Protein AF-J7LDN7-F1 (afdb_monomer)

Foldseek 3Di:
DEEDAAAFQWDQDPVRHIDGDVVRDPVRNVRVLVVVVVVVVVVAQEEYEYAPPDPPRPVVVVSQVVDPSYHYDYDHPVCVVVVCVVPPPDDPD

Organism: Nocardiopsis alba (strain ATCC BAA-2165 / BE74) (NCBI:txid1205910)

Sequence (93 aa):
MVITDGEPTAHLDEEDRPRFSWPPSPRTAEVTGAELDATLAEGAEVTFFLMADDERPRAFRRSLSERPGVRVVDTTSETLGPAVLGRYPRGSF

Radius of gyration: 14.19 Å; Cα contacts (8 Å, |Δi|>4): 109; chains: 1; bounding box: 30×30×40 Å

Structure (mmCIF, N/CA/C/O backbone):
data_AF-J7LDN7-F1
#
_entry.id   AF-J7LDN7-F1
#
loop_
_atom_site.group_PDB
_atom_site.id
_atom_site.type_symbol
_atom_site.label_atom_id
_atom_site.label_alt_id
_atom_site.label_comp_id
_atom_site.label_asym_id
_atom_site.label_entity_id
_atom_site.label_seq_id
_atom_site.pdbx_PDB_ins_code
_atom_site.Cartn_x
_atom_site.Cartn_y
_atom_site.Cartn_z
_atom_site.occupancy
_atom_site.B_iso_or_equiv
_atom_site.auth_seq_id
_atom_site.auth_comp_id
_atom_site.auth_asym_id
_atom_site.auth_atom_id
_atom_site.pdbx_PDB_model_num
ATOM 1 N N . MET A 1 1 ? -3.995 -1.998 8.167 1.00 83.62 1 MET A N 1
ATOM 2 C CA . MET A 1 1 ? -2.827 -1.106 8.363 1.00 83.62 1 MET A CA 1
ATOM 3 C C . MET A 1 1 ? -1.630 -1.751 7.695 1.00 83.62 1 MET A C 1
ATOM 5 O O . MET A 1 1 ? -1.446 -2.943 7.891 1.00 83.62 1 MET A O 1
ATOM 9 N N . VAL A 1 2 ? -0.860 -0.990 6.920 1.00 88.88 2 VAL A N 1
ATOM 10 C CA . VAL A 1 2 ? 0.314 -1.460 6.169 1.00 88.88 2 VAL A CA 1
ATOM 11 C C . VAL A 1 2 ? 1.516 -0.598 6.549 1.00 88.88 2 VAL A C 1
ATOM 13 O O . VAL A 1 2 ? 1.386 0.619 6.661 1.00 88.88 2 VAL A O 1
ATOM 16 N N . ILE A 1 3 ? 2.673 -1.219 6.760 1.00 85.19 3 ILE A N 1
ATOM 17 C CA . ILE A 1 3 ? 3.951 -0.541 7.011 1.00 85.19 3 ILE A CA 1
ATOM 18 C C . ILE A 1 3 ? 4.899 -1.001 5.907 1.00 85.19 3 ILE A C 1
ATOM 20 O O . ILE A 1 3 ? 5.052 -2.205 5.718 1.00 85.19 3 ILE A O 1
ATOM 24 N N . THR A 1 4 ? 5.487 -0.068 5.164 1.00 82.00 4 THR A N 1
ATOM 25 C CA . THR A 1 4 ? 6.399 -0.390 4.059 1.00 82.00 4 THR A CA 1
ATOM 26 C C . THR A 1 4 ? 7.512 0.645 3.942 1.00 82.00 4 THR A C 1
ATOM 28 O O . THR A 1 4 ? 7.327 1.829 4.232 1.00 82.00 4 THR A O 1
ATOM 31 N N . ASP A 1 5 ? 8.686 0.172 3.546 1.00 76.31 5 ASP A N 1
ATOM 32 C CA . ASP A 1 5 ? 9.888 0.964 3.308 1.00 76.31 5 ASP A CA 1
ATOM 33 C C . ASP A 1 5 ? 9.971 1.512 1.874 1.00 76.31 5 ASP A C 1
ATOM 35 O O . ASP A 1 5 ? 10.828 2.341 1.585 1.00 76.31 5 ASP A O 1
ATOM 39 N N . GLY A 1 6 ? 9.058 1.113 0.981 1.00 80.88 6 GLY A N 1
ATOM 40 C CA . GLY A 1 6 ? 9.051 1.596 -0.397 1.00 80.88 6 GLY A CA 1
ATOM 41 C C . GLY A 1 6 ? 7.958 1.005 -1.288 1.00 80.88 6 GLY A C 1
ATOM 42 O O . GLY A 1 6 ? 6.858 0.670 -0.838 1.00 80.88 6 GLY A O 1
ATOM 43 N N . GLU A 1 7 ? 8.269 0.943 -2.584 1.00 87.44 7 GLU A N 1
ATOM 44 C CA . GLU A 1 7 ? 7.426 0.357 -3.633 1.00 87.44 7 GLU A CA 1
ATOM 45 C C . GLU A 1 7 ? 7.285 -1.167 -3.464 1.00 87.44 7 GLU A C 1
ATOM 47 O O . GLU A 1 7 ? 8.213 -1.824 -2.985 1.00 87.44 7 GLU A O 1
ATOM 52 N N . PRO A 1 8 ? 6.156 -1.768 -3.885 1.00 89.69 8 PRO A N 1
ATOM 53 C CA . PRO A 1 8 ? 5.950 -3.201 -3.741 1.00 89.69 8 PRO A CA 1
ATOM 54 C C . PRO A 1 8 ? 6.925 -3.985 -4.623 1.00 89.69 8 PRO A C 1
ATOM 56 O O . PRO A 1 8 ? 7.040 -3.748 -5.823 1.00 89.69 8 PRO A O 1
ATOM 59 N N . THR A 1 9 ? 7.613 -4.960 -4.033 1.00 91.31 9 THR A N 1
ATOM 60 C CA . THR A 1 9 ? 8.613 -5.803 -4.716 1.00 91.31 9 THR A CA 1
ATOM 61 C C . THR A 1 9 ? 8.112 -7.212 -5.011 1.00 91.31 9 THR A C 1
ATOM 63 O O . THR A 1 9 ? 8.752 -7.939 -5.774 1.00 91.31 9 THR A O 1
ATOM 66 N N . ALA A 1 10 ? 6.948 -7.582 -4.470 1.00 92.88 10 ALA A N 1
ATOM 67 C CA . ALA A 1 10 ? 6.328 -8.879 -4.676 1.00 92.88 10 ALA A CA 1
ATOM 68 C C . ALA A 1 10 ? 4.813 -8.801 -4.891 1.00 92.88 10 ALA A C 1
ATOM 70 O O . ALA A 1 10 ? 4.155 -7.885 -4.403 1.00 92.88 10 ALA A O 1
ATOM 71 N N . HIS A 1 11 ? 4.276 -9.792 -5.600 1.00 94.25 11 HIS A N 1
ATOM 72 C CA . HIS A 1 11 ? 2.841 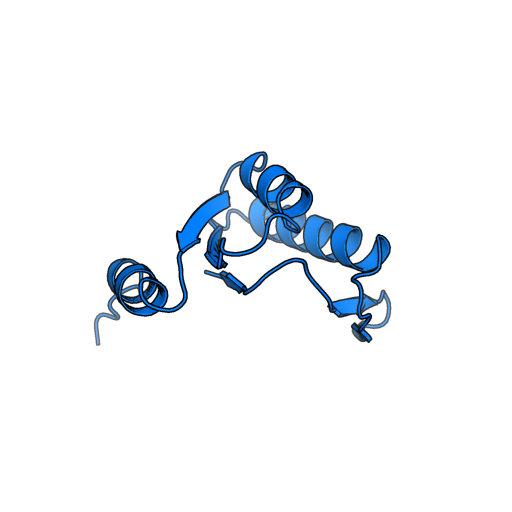-10.045 -5.751 1.00 94.25 11 HIS A CA 1
ATOM 73 C C . HIS A 1 11 ? 2.583 -11.552 -5.903 1.00 94.25 11 HIS A C 1
ATOM 75 O O . HIS A 1 11 ? 3.521 -12.321 -6.132 1.00 94.25 11 HIS A O 1
ATOM 81 N N . LEU A 1 12 ? 1.324 -11.971 -5.778 1.00 94.88 12 LEU A N 1
ATOM 82 C CA . 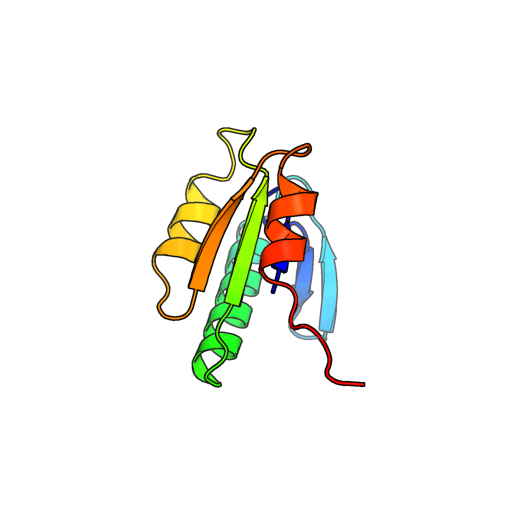LEU A 1 12 ? 0.878 -13.303 -6.188 1.00 94.88 12 LEU A CA 1
ATOM 83 C C . LEU A 1 12 ? 0.434 -13.243 -7.654 1.00 94.88 12 LEU A C 1
ATOM 85 O O . LEU A 1 12 ? -0.251 -12.296 -8.041 1.00 94.88 12 LEU A O 1
ATOM 89 N N . ASP A 1 13 ? 0.872 -14.200 -8.474 1.00 92.69 13 ASP A N 1
ATOM 90 C CA . ASP A 1 13 ? 0.341 -14.356 -9.832 1.00 92.69 13 ASP A CA 1
ATOM 91 C C . ASP A 1 13 ? -1.055 -15.000 -9.822 1.00 92.69 13 ASP A C 1
ATOM 93 O O . ASP A 1 13 ? -1.603 -15.320 -8.770 1.00 92.69 13 ASP A O 1
ATOM 97 N N . GLU A 1 14 ? -1.645 -15.171 -11.003 1.00 90.81 14 GLU A N 1
ATOM 98 C CA . GLU A 1 14 ? -3.006 -15.702 -11.168 1.00 90.81 14 GLU A CA 1
ATOM 99 C C . GLU A 1 14 ? -3.155 -17.154 -10.675 1.00 90.81 14 GLU A C 1
ATOM 101 O O . GLU A 1 14 ? -4.273 -17.630 -10.498 1.00 90.81 14 GLU A O 1
ATOM 106 N N . GLU A 1 15 ? -2.044 -17.857 -10.429 1.00 95.44 15 GLU A N 1
ATOM 107 C CA . GLU A 1 15 ? -2.021 -19.194 -9.832 1.00 95.44 15 GLU A CA 1
ATOM 108 C C . GLU A 1 15 ? -1.589 -19.184 -8.355 1.00 95.44 15 GLU A C 1
ATOM 110 O O . GLU A 1 15 ? -1.088 -20.194 -7.851 1.00 95.44 15 GLU A O 1
ATOM 115 N N . ASP A 1 16 ? -1.738 -18.046 -7.670 1.00 93.31 16 ASP A N 1
ATOM 116 C CA . ASP A 1 16 ? -1.358 -17.827 -6.269 1.00 93.31 16 ASP A CA 1
ATOM 117 C C . ASP A 1 16 ? 0.136 -18.068 -5.986 1.00 93.31 16 ASP A C 1
ATOM 119 O O . ASP A 1 16 ? 0.545 -18.363 -4.856 1.00 93.31 16 ASP A O 1
ATOM 123 N N . ARG A 1 17 ? 1.003 -17.947 -7.003 1.00 95.81 17 ARG A N 1
ATOM 124 C CA . ARG A 1 17 ? 2.445 -18.151 -6.821 1.00 95.81 17 ARG A CA 1
ATOM 125 C C . ARG A 1 17 ? 3.146 -16.827 -6.544 1.00 95.81 17 ARG A C 1
ATOM 127 O O . ARG A 1 17 ? 2.943 -15.855 -7.274 1.00 95.81 17 ARG A O 1
ATOM 134 N N . PRO A 1 18 ? 4.050 -16.777 -5.550 1.00 94.50 18 PRO A N 1
ATOM 135 C CA . PRO A 1 18 ? 4.786 -15.562 -5.248 1.00 94.50 18 PRO A CA 1
ATOM 136 C C . PRO A 1 18 ? 5.764 -15.219 -6.374 1.00 94.50 18 PRO A C 1
ATOM 138 O O . PRO A 1 18 ? 6.590 -16.035 -6.796 1.00 94.50 18 PRO A O 1
ATOM 141 N N . ARG A 1 19 ? 5.708 -13.969 -6.822 1.00 95.12 19 ARG A N 1
ATOM 142 C CA . ARG A 1 19 ? 6.657 -13.348 -7.745 1.00 95.12 19 ARG A CA 1
ATOM 143 C C . ARG A 1 19 ? 7.366 -12.218 -7.029 1.00 95.12 19 ARG A C 1
ATOM 145 O O . ARG A 1 19 ? 6.715 -11.400 -6.395 1.00 95.12 19 ARG A O 1
ATOM 152 N N . PHE A 1 20 ? 8.689 -12.166 -7.151 1.00 94.50 20 PHE A N 1
ATOM 153 C CA . PHE A 1 20 ? 9.529 -11.131 -6.552 1.00 94.50 20 PHE A CA 1
ATOM 154 C C . PHE A 1 20 ? 10.473 -10.537 -7.599 1.00 94.50 20 PHE A C 1
ATOM 156 O O . PHE A 1 20 ? 11.017 -11.264 -8.433 1.00 94.50 20 PHE A O 1
ATOM 163 N N . SER A 1 21 ? 10.695 -9.226 -7.532 1.00 90.88 21 SER A N 1
ATOM 164 C CA . SER A 1 21 ? 11.619 -8.500 -8.407 1.00 90.88 21 SER A CA 1
ATOM 165 C C . SER A 1 21 ? 12.243 -7.303 -7.686 1.00 90.88 21 SER A C 1
ATOM 167 O O . SER A 1 21 ? 11.514 -6.489 -7.114 1.00 90.88 21 SER A O 1
ATOM 169 N N . TRP A 1 22 ? 13.569 -7.157 -7.789 1.00 85.44 22 TRP A N 1
ATOM 170 C CA . TRP A 1 22 ? 14.285 -5.925 -7.450 1.00 85.44 22 TRP A CA 1
ATOM 171 C C . TRP A 1 22 ? 15.169 -5.479 -8.629 1.00 85.44 22 TRP A C 1
ATOM 173 O O . TRP A 1 22 ? 16.054 -6.242 -9.026 1.00 85.44 22 TRP A O 1
ATOM 183 N N . PRO A 1 23 ? 14.986 -4.265 -9.178 1.00 86.94 23 PRO A N 1
ATOM 184 C CA . PRO A 1 23 ? 13.937 -3.290 -8.847 1.00 86.94 23 PRO A CA 1
ATOM 185 C C . PRO A 1 23 ? 12.505 -3.826 -9.070 1.00 86.94 23 PRO A C 1
ATOM 187 O O . PRO A 1 23 ? 12.343 -4.797 -9.817 1.00 86.94 23 PRO A O 1
ATOM 190 N N . PRO A 1 24 ? 11.477 -3.225 -8.436 1.00 86.25 24 PRO A N 1
ATOM 191 C CA . PRO A 1 24 ? 10.077 -3.556 -8.688 1.00 86.25 24 PRO A CA 1
ATOM 192 C C . PRO A 1 24 ? 9.744 -3.600 -10.179 1.00 86.25 24 PRO A C 1
ATOM 194 O O . PRO A 1 24 ? 10.058 -2.673 -10.928 1.00 86.25 24 PRO A O 1
ATOM 197 N N . SER A 1 25 ? 9.080 -4.667 -10.617 1.00 91.25 25 SER A N 1
ATOM 198 C CA . SER A 1 25 ? 8.512 -4.710 -11.960 1.00 91.25 25 SER A CA 1
ATOM 199 C C . SER A 1 25 ? 7.252 -3.833 -12.032 1.00 91.25 25 SER A C 1
ATOM 201 O O . SER A 1 25 ? 6.505 -3.775 -11.049 1.00 91.25 25 SER A O 1
ATOM 203 N N . PRO A 1 26 ? 6.941 -3.213 -13.187 1.00 90.38 26 PRO A N 1
ATOM 204 C CA . PRO A 1 26 ? 5.671 -2.507 -13.375 1.00 90.38 26 PRO A CA 1
ATOM 205 C C . PRO A 1 26 ? 4.456 -3.382 -13.038 1.00 90.38 26 PRO A C 1
ATOM 207 O O . PRO A 1 26 ? 3.534 -2.929 -12.365 1.00 90.38 26 PRO A O 1
ATOM 210 N N . ARG A 1 27 ? 4.514 -4.673 -13.39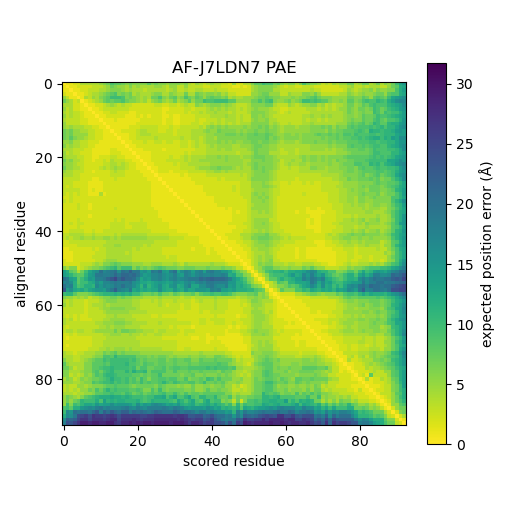9 1.00 93.00 27 ARG A N 1
ATOM 211 C CA . ARG A 1 27 ? 3.464 -5.651 -13.094 1.00 93.00 27 ARG A CA 1
ATOM 212 C C . ARG A 1 27 ? 3.225 -5.807 -11.593 1.00 93.00 27 ARG A C 1
ATOM 214 O O . ARG A 1 27 ? 2.082 -5.938 -11.174 1.00 93.00 27 ARG A O 1
ATOM 221 N N . THR A 1 28 ? 4.281 -5.774 -10.781 1.00 92.81 28 THR A N 1
ATOM 222 C CA . THR A 1 28 ? 4.146 -5.850 -9.323 1.00 92.81 28 THR A CA 1
ATOM 223 C C . THR A 1 28 ? 3.338 -4.671 -8.785 1.00 92.81 28 THR A C 1
ATOM 225 O O . THR A 1 28 ? 2.408 -4.880 -8.014 1.00 92.81 28 THR A O 1
ATOM 228 N N . ALA A 1 29 ? 3.637 -3.447 -9.229 1.00 89.56 29 ALA A N 1
ATOM 229 C CA . ALA A 1 29 ? 2.889 -2.264 -8.810 1.00 89.56 29 ALA A CA 1
ATOM 230 C C . ALA A 1 29 ? 1.420 -2.310 -9.266 1.00 89.56 29 ALA A C 1
ATOM 232 O O . ALA A 1 29 ? 0.530 -1.961 -8.491 1.00 89.56 29 ALA A O 1
ATOM 233 N N . GLU A 1 30 ? 1.164 -2.776 -10.492 1.00 92.12 30 GLU A N 1
ATOM 234 C CA . GLU A 1 30 ? -0.190 -2.953 -11.031 1.00 92.12 30 GLU A CA 1
ATOM 235 C C . GLU A 1 30 ? -1.018 -3.937 -10.200 1.00 92.12 30 GLU A C 1
ATOM 237 O O . GLU A 1 30 ? -2.120 -3.597 -9.774 1.00 92.12 30 GLU A O 1
ATOM 242 N N . VAL A 1 31 ? -0.484 -5.135 -9.937 1.00 94.62 31 VAL A N 1
ATOM 243 C CA . VAL A 1 31 ? -1.202 -6.175 -9.186 1.00 94.62 31 VAL A CA 1
ATOM 244 C C . VAL A 1 31 ? -1.434 -5.732 -7.744 1.00 94.62 31 VAL A C 1
ATOM 246 O O . VAL A 1 31 ? -2.560 -5.800 -7.266 1.00 94.62 31 VAL A O 1
ATOM 249 N N . THR A 1 32 ? -0.420 -5.189 -7.060 1.00 92.62 32 THR A N 1
ATOM 250 C CA . THR A 1 32 ? -0.606 -4.654 -5.700 1.00 92.62 32 THR A CA 1
ATOM 251 C C . THR A 1 32 ? -1.656 -3.539 -5.658 1.00 92.62 32 THR A C 1
ATOM 253 O O . THR A 1 32 ? -2.437 -3.468 -4.710 1.00 92.62 32 THR A O 1
ATOM 256 N N . GLY A 1 33 ? -1.690 -2.670 -6.672 1.00 93.12 33 GLY A N 1
ATOM 257 C CA . GLY A 1 33 ? -2.703 -1.623 -6.789 1.00 93.12 33 GLY A CA 1
ATOM 258 C C . GLY A 1 33 ? -4.115 -2.184 -6.964 1.00 93.12 33 GLY A C 1
ATOM 259 O O . GLY A 1 33 ? -5.024 -1.730 -6.276 1.00 93.12 33 GLY A O 1
ATOM 260 N N . ALA A 1 34 ? -4.285 -3.187 -7.828 1.00 94.75 34 ALA A N 1
ATOM 261 C CA . ALA A 1 34 ? -5.571 -3.842 -8.060 1.00 94.75 34 ALA A CA 1
ATOM 262 C C . ALA A 1 34 ? -6.102 -4.553 -6.802 1.00 94.75 34 ALA A C 1
ATOM 264 O O . ALA A 1 34 ? -7.275 -4.405 -6.467 1.00 94.75 34 ALA A O 1
ATOM 265 N N . GLU A 1 35 ? -5.236 -5.251 -6.064 1.00 94.31 35 GLU A N 1
ATOM 266 C CA . GLU A 1 35 ? -5.603 -5.895 -4.794 1.00 94.31 35 GLU A CA 1
ATOM 267 C C . GLU A 1 35 ? -6.006 -4.874 -3.722 1.00 94.31 35 GLU A C 1
ATOM 269 O O . GLU A 1 35 ? -6.962 -5.077 -2.968 1.00 94.31 35 GLU A O 1
ATOM 274 N N . LEU A 1 36 ? -5.311 -3.733 -3.670 1.00 95.44 36 LEU A N 1
ATOM 275 C CA . LEU A 1 36 ? -5.708 -2.632 -2.801 1.00 95.44 36 LEU A CA 1
ATOM 276 C C . LEU A 1 36 ? -7.084 -2.084 -3.200 1.00 95.44 36 LEU A C 1
ATOM 278 O O . LEU A 1 36 ? -7.920 -1.874 -2.327 1.00 95.44 36 LEU A O 1
ATOM 282 N N . ASP A 1 37 ? -7.335 -1.877 -4.493 1.00 96.12 37 ASP A N 1
ATOM 283 C CA . ASP A 1 37 ? -8.625 -1.387 -4.988 1.00 96.12 37 ASP A CA 1
ATOM 284 C C . ASP A 1 37 ? -9.772 -2.352 -4.651 1.00 96.12 37 ASP A C 1
ATOM 286 O O . ASP A 1 37 ? -10.821 -1.910 -4.176 1.00 96.12 37 ASP A O 1
ATOM 290 N N . ALA A 1 38 ? -9.558 -3.662 -4.805 1.00 96.00 38 ALA A N 1
ATOM 291 C CA . ALA A 1 38 ? -10.516 -4.687 -4.393 1.00 96.00 38 ALA A CA 1
ATOM 292 C C . ALA A 1 38 ? -10.780 -4.643 -2.878 1.00 96.00 38 ALA A C 1
ATOM 294 O O . ALA A 1 38 ? -11.931 -4.594 -2.448 1.00 96.00 38 ALA A O 1
ATOM 295 N N . THR A 1 39 ? -9.721 -4.548 -2.070 1.00 95.62 39 THR A N 1
ATOM 296 C CA . THR A 1 39 ? -9.821 -4.443 -0.605 1.00 95.62 39 THR A CA 1
ATOM 297 C C . THR A 1 39 ? -10.627 -3.211 -0.170 1.00 95.62 39 THR A C 1
ATOM 299 O O . THR A 1 39 ? -11.456 -3.283 0.737 1.00 95.62 39 THR A O 1
ATOM 302 N N . LEU A 1 40 ? -10.409 -2.062 -0.817 1.00 96.19 40 LEU A N 1
ATOM 303 C CA . LEU A 1 40 ? -11.150 -0.827 -0.537 1.00 96.19 40 LEU A CA 1
ATOM 304 C C . LEU A 1 40 ? -12.619 -0.931 -0.968 1.00 96.19 40 LEU A C 1
ATOM 306 O O . LEU A 1 40 ? -13.495 -0.405 -0.279 1.00 96.19 40 LEU A O 1
ATOM 310 N N . ALA A 1 41 ? -12.906 -1.623 -2.075 1.00 96.25 41 ALA A N 1
ATOM 311 C CA . ALA A 1 41 ? -14.271 -1.856 -2.548 1.00 96.25 41 ALA A CA 1
ATOM 312 C C . ALA A 1 41 ? -15.105 -2.693 -1.560 1.00 96.25 41 ALA A C 1
ATOM 314 O O . ALA A 1 41 ? -16.322 -2.522 -1.491 1.00 96.25 41 ALA A O 1
ATOM 315 N N . GLU A 1 42 ? -14.460 -3.526 -0.741 1.00 97.06 42 GLU A N 1
ATOM 316 C CA . GLU A 1 42 ? -15.092 -4.255 0.369 1.00 97.06 42 GLU A CA 1
ATOM 317 C C . GLU A 1 42 ? -15.355 -3.381 1.613 1.00 97.06 42 GLU A 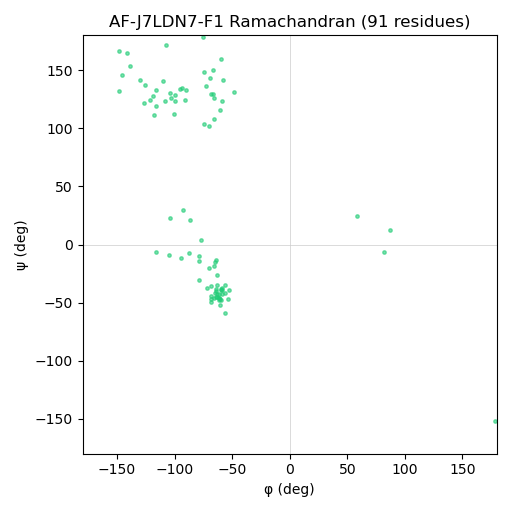C 1
ATOM 319 O O . GLU A 1 42 ? -15.847 -3.863 2.634 1.00 97.06 42 GLU A O 1
ATOM 324 N N . GLY A 1 43 ? -15.069 -2.076 1.541 1.00 95.75 43 GLY A N 1
ATOM 325 C CA . GLY A 1 43 ? -15.319 -1.112 2.614 1.00 95.75 43 GLY A CA 1
ATOM 326 C C . GLY A 1 43 ? -14.182 -0.999 3.629 1.00 95.75 43 GLY A C 1
ATOM 327 O O . GLY A 1 43 ? -14.370 -0.405 4.692 1.00 95.75 43 GLY A O 1
ATOM 328 N N . ALA A 1 44 ? -13.006 -1.555 3.330 1.00 95.25 44 ALA A N 1
ATOM 329 C CA . ALA A 1 44 ? -11.842 -1.402 4.188 1.00 95.25 44 ALA A CA 1
ATOM 330 C C . ALA A 1 44 ? -11.315 0.042 4.173 1.00 95.25 44 ALA A C 1
ATOM 332 O O . ALA A 1 44 ? -11.249 0.695 3.134 1.00 95.25 44 ALA A O 1
ATOM 333 N N . GLU A 1 45 ? -10.837 0.512 5.326 1.00 95.38 45 GLU A N 1
ATOM 334 C CA . GLU A 1 45 ? -9.983 1.697 5.410 1.00 95.38 45 GLU A CA 1
ATOM 335 C C . GLU A 1 45 ? -8.529 1.267 5.625 1.00 95.38 45 GLU A C 1
ATOM 337 O O . GLU A 1 45 ? -8.201 0.540 6.571 1.00 95.38 45 GLU A O 1
ATOM 342 N N . VAL A 1 46 ? -7.623 1.742 4.769 1.00 94.25 46 VAL A N 1
ATOM 343 C CA . VAL A 1 46 ? -6.218 1.326 4.790 1.00 94.25 46 VAL A CA 1
ATOM 344 C C . VAL A 1 46 ? -5.322 2.510 5.127 1.00 94.25 46 VAL A C 1
ATOM 346 O O . VAL A 1 46 ? -5.259 3.501 4.410 1.00 94.25 46 VAL A O 1
ATOM 349 N N . THR A 1 47 ? -4.583 2.406 6.232 1.00 93.44 47 THR A N 1
ATOM 350 C CA . THR A 1 47 ? -3.497 3.346 6.551 1.00 93.44 47 THR A CA 1
ATOM 351 C C . THR A 1 47 ? -2.149 2.733 6.179 1.00 93.44 47 THR A C 1
ATOM 353 O O . THR A 1 47 ? -1.828 1.658 6.690 1.00 93.44 47 THR A O 1
ATOM 356 N N . PHE A 1 48 ? -1.385 3.423 5.331 1.00 91.06 48 PHE A N 1
ATOM 357 C CA . PHE A 1 48 ? -0.002 3.121 4.963 1.00 91.06 48 PHE A CA 1
ATOM 358 C C . PHE A 1 48 ? 0.961 4.003 5.756 1.00 91.06 48 PHE A C 1
ATOM 360 O O . PHE A 1 48 ? 0.824 5.224 5.740 1.00 91.06 48 PHE A O 1
ATOM 367 N N . PHE A 1 49 ? 1.951 3.393 6.398 1.00 88.75 49 PHE A N 1
ATOM 368 C CA . PHE A 1 49 ? 3.118 4.077 6.947 1.00 88.75 49 PHE A CA 1
ATOM 369 C C . PHE A 1 49 ? 4.279 3.879 5.974 1.00 88.75 49 PHE A C 1
ATOM 371 O O . PHE A 1 49 ? 4.717 2.743 5.785 1.00 88.75 49 PHE A O 1
ATOM 378 N N . LEU A 1 50 ? 4.722 4.962 5.332 1.00 85.81 50 LEU A N 1
ATOM 379 C CA . LEU A 1 50 ? 5.788 4.954 4.328 1.00 85.81 50 LEU A CA 1
ATOM 380 C C . LEU A 1 50 ? 7.045 5.603 4.888 1.00 85.81 50 LEU A C 1
ATOM 382 O 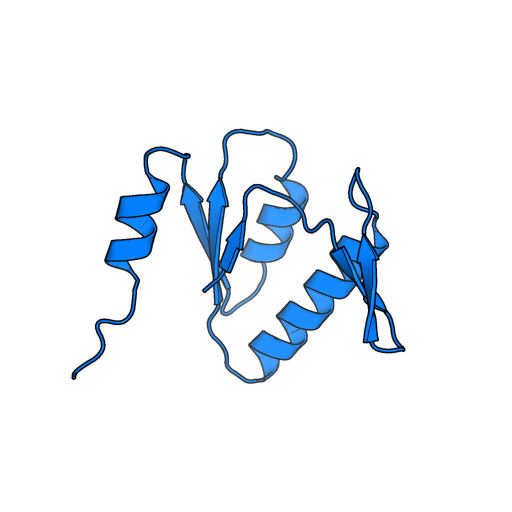O . LEU A 1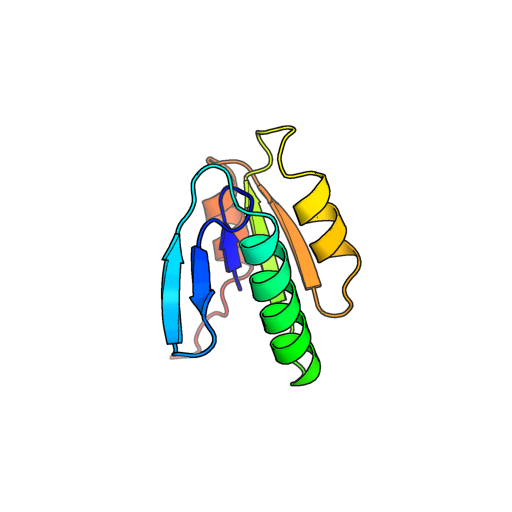 50 ? 6.996 6.767 5.292 1.00 85.81 50 LEU A O 1
ATOM 386 N N . MET A 1 51 ? 8.164 4.878 4.880 1.00 79.00 51 MET A N 1
ATOM 387 C CA . MET A 1 51 ? 9.456 5.464 5.239 1.00 79.00 51 MET A CA 1
ATOM 388 C C . MET A 1 51 ? 9.953 6.356 4.096 1.00 79.00 51 MET A C 1
ATOM 390 O O . MET A 1 51 ? 10.364 5.874 3.047 1.00 79.00 51 MET A O 1
ATOM 394 N N . ALA A 1 52 ? 9.830 7.672 4.268 1.00 62.16 52 ALA A N 1
ATOM 395 C CA . ALA A 1 52 ? 9.927 8.660 3.194 1.00 62.16 52 ALA A CA 1
ATOM 396 C C . ALA A 1 52 ? 11.343 9.242 2.998 1.00 62.16 52 ALA A C 1
ATOM 398 O O . ALA A 1 52 ? 11.467 10.393 2.580 1.00 62.16 52 ALA A O 1
ATOM 399 N N . ASP A 1 53 ? 12.400 8.478 3.296 1.00 60.03 53 ASP A N 1
ATOM 400 C CA . ASP A 1 53 ? 13.788 8.960 3.170 1.00 60.03 53 ASP A CA 1
ATOM 401 C C . ASP A 1 53 ? 14.316 8.959 1.720 1.00 60.03 53 ASP A C 1
ATOM 403 O O . ASP A 1 53 ? 15.304 9.630 1.429 1.00 60.03 53 ASP A O 1
ATOM 407 N N . ASP A 1 54 ? 13.635 8.292 0.779 1.00 56.88 54 ASP A N 1
ATOM 408 C CA . ASP A 1 54 ? 14.061 8.217 -0.623 1.00 56.88 54 ASP A CA 1
ATOM 409 C C . ASP A 1 54 ? 13.152 9.005 -1.583 1.00 56.88 54 ASP A C 1
ATOM 411 O O . ASP A 1 54 ? 11.924 8.949 -1.520 1.00 56.88 54 ASP A O 1
ATOM 415 N N . GLU A 1 55 ? 13.743 9.679 -2.580 1.00 56.16 55 GLU A N 1
ATOM 416 C CA . GLU A 1 55 ? 12.993 10.328 -3.673 1.00 56.16 55 GLU A CA 1
ATOM 417 C C . GLU A 1 55 ? 12.231 9.333 -4.570 1.00 56.16 55 GLU A C 1
ATOM 419 O O . GLU A 1 55 ? 11.362 9.737 -5.350 1.00 56.16 55 GLU A O 1
ATOM 424 N N . ARG A 1 56 ? 12.559 8.038 -4.484 1.00 59.44 56 ARG A N 1
ATOM 425 C CA . ARG A 1 56 ? 12.099 6.999 -5.413 1.00 59.44 56 ARG A CA 1
ATOM 426 C C . ARG A 1 56 ? 10.614 6.619 -5.290 1.00 59.44 56 ARG A C 1
ATOM 428 O O . ARG A 1 56 ? 10.000 6.488 -6.344 1.00 59.44 56 ARG A O 1
ATOM 435 N N . PRO A 1 57 ? 9.948 6.549 -4.119 1.00 64.38 57 PRO A N 1
ATOM 436 C CA . PRO A 1 57 ? 8.550 6.111 -4.083 1.00 64.38 57 PRO A CA 1
ATOM 437 C C . PRO A 1 57 ? 7.528 7.236 -4.305 1.00 64.38 57 PRO A C 1
ATOM 439 O O . PRO A 1 57 ? 6.370 7.090 -3.912 1.00 64.38 57 PRO A O 1
ATOM 442 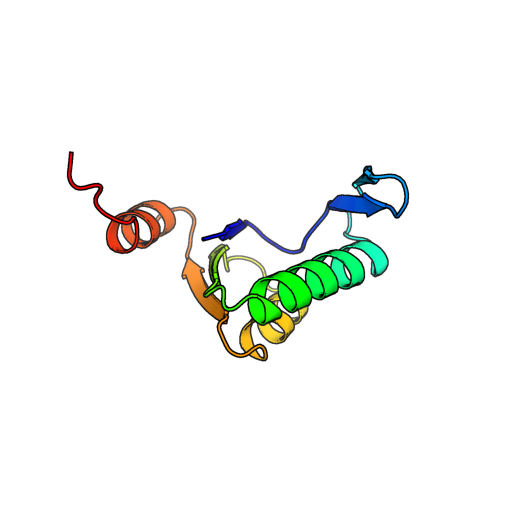N N . ARG A 1 58 ? 7.889 8.375 -4.920 1.00 73.19 58 ARG A N 1
ATOM 443 C CA . ARG A 1 58 ? 6.923 9.470 -5.162 1.00 73.19 58 ARG A CA 1
ATOM 444 C C . ARG A 1 58 ? 5.739 9.018 -6.023 1.00 73.19 58 ARG A C 1
ATOM 446 O O . ARG A 1 58 ? 4.610 9.419 -5.751 1.00 73.19 58 ARG A O 1
ATOM 453 N N . ALA A 1 59 ? 5.986 8.179 -7.032 1.00 79.12 59 ALA A N 1
ATOM 454 C CA . ALA A 1 59 ? 4.945 7.667 -7.923 1.00 79.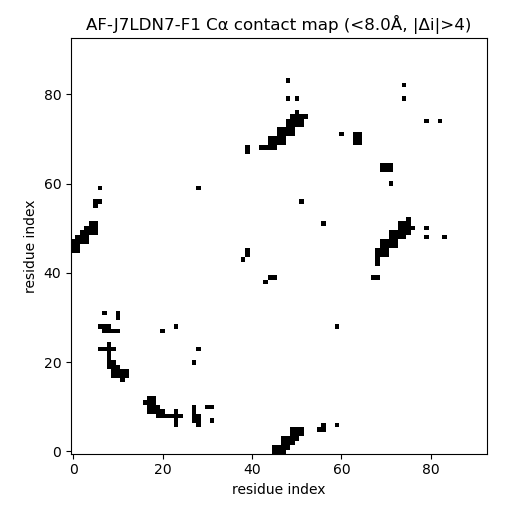12 59 ALA A CA 1
ATOM 455 C C . ALA A 1 59 ? 3.993 6.713 -7.189 1.00 79.12 59 ALA A C 1
ATOM 457 O O . ALA A 1 59 ? 2.779 6.918 -7.211 1.00 79.12 59 ALA A O 1
ATOM 458 N N . PHE A 1 60 ? 4.540 5.735 -6.464 1.00 82.12 60 PHE A N 1
ATOM 459 C CA . PHE A 1 60 ? 3.739 4.812 -5.666 1.00 82.12 60 PHE A CA 1
ATOM 460 C C . PHE A 1 60 ? 2.948 5.540 -4.573 1.00 82.12 60 PHE A C 1
ATOM 462 O O . PHE A 1 60 ? 1.729 5.389 -4.498 1.00 82.12 60 PHE A O 1
ATOM 469 N N . ARG A 1 61 ? 3.590 6.430 -3.804 1.00 86.00 61 ARG A N 1
ATOM 470 C CA . ARG A 1 61 ? 2.917 7.269 -2.800 1.00 86.00 61 ARG A CA 1
ATOM 471 C C . ARG A 1 61 ? 1.755 8.057 -3.396 1.00 86.00 61 ARG A C 1
ATOM 473 O O . ARG A 1 61 ? 0.678 8.110 -2.799 1.00 86.00 61 ARG A O 1
ATOM 480 N N . ARG A 1 62 ? 1.976 8.700 -4.545 1.00 87.25 62 ARG A N 1
ATOM 481 C CA . ARG A 1 62 ? 0.932 9.459 -5.236 1.00 87.25 62 ARG A CA 1
ATOM 482 C C . ARG A 1 62 ? -0.234 8.546 -5.600 1.00 87.25 62 ARG A C 1
ATOM 484 O O . ARG A 1 62 ? -1.365 8.878 -5.268 1.00 87.25 62 ARG A O 1
ATOM 491 N N . SER A 1 63 ? 0.055 7.381 -6.177 1.00 88.50 63 SER A N 1
ATOM 492 C CA . SER A 1 63 ? -0.976 6.408 -6.542 1.00 88.50 63 SER A CA 1
ATOM 493 C C . SER A 1 63 ? -1.809 5.955 -5.335 1.00 88.50 63 SER A C 1
ATOM 495 O O . SER A 1 63 ? -3.022 5.807 -5.448 1.00 88.50 63 SER A O 1
ATOM 497 N N . LEU A 1 64 ? -1.198 5.786 -4.158 1.00 91.25 64 LEU A N 1
ATOM 498 C CA . LEU A 1 64 ? -1.921 5.453 -2.928 1.00 91.25 64 LEU A CA 1
ATOM 499 C C . LEU A 1 64 ? -2.807 6.609 -2.459 1.00 91.25 64 LEU A C 1
ATOM 501 O O . LEU A 1 64 ? -3.954 6.403 -2.086 1.00 91.25 64 LEU A O 1
ATOM 505 N N . SER A 1 65 ? -2.272 7.829 -2.484 1.00 90.25 65 SER A N 1
ATOM 506 C CA . SER A 1 65 ? -2.940 9.014 -1.929 1.00 90.25 65 SER A CA 1
ATOM 507 C C . SER A 1 65 ? -4.157 9.462 -2.746 1.00 90.25 65 SER A C 1
ATOM 509 O O . SER A 1 65 ? -5.009 10.178 -2.227 1.00 90.25 65 SER A O 1
ATOM 511 N N . GLU A 1 66 ? -4.244 9.056 -4.014 1.00 92.69 66 GLU A N 1
ATOM 512 C CA . GLU A 1 66 ? -5.373 9.351 -4.904 1.00 92.69 66 GLU A CA 1
ATOM 513 C C . GLU A 1 66 ? -6.595 8.437 -4.652 1.00 92.69 66 GLU A C 1
ATOM 515 O O . GLU A 1 66 ? -7.677 8.711 -5.171 1.00 92.69 66 GLU A O 1
ATOM 520 N N . ARG A 1 67 ? -6.462 7.381 -3.832 1.00 94.62 67 ARG A N 1
ATOM 521 C CA . ARG A 1 67 ? -7.529 6.407 -3.553 1.00 94.62 67 ARG A CA 1
ATOM 522 C C . ARG A 1 67 ? -8.375 6.794 -2.329 1.00 94.62 67 ARG A C 1
ATOM 524 O O . ARG A 1 67 ? -7.832 6.938 -1.230 1.00 94.62 67 ARG A O 1
ATOM 531 N N . PRO A 1 68 ? -9.710 6.909 -2.459 1.00 94.38 68 PRO A N 1
ATOM 532 C CA . PRO A 1 68 ? -10.599 7.047 -1.307 1.00 94.38 68 PRO A CA 1
ATOM 533 C C . PRO A 1 68 ? -10.457 5.862 -0.339 1.00 94.38 68 PRO A C 1
ATOM 535 O O . PRO A 1 68 ? -10.288 4.727 -0.767 1.00 94.38 68 PRO A O 1
ATOM 538 N N . GLY A 1 69 ? -10.511 6.120 0.971 1.00 94.00 69 GLY A N 1
ATOM 539 C CA . GLY A 1 69 ? -10.312 5.085 2.001 1.00 94.00 69 GLY A CA 1
ATOM 540 C C . GLY A 1 69 ? -8.842 4.763 2.301 1.00 94.00 69 GLY A C 1
ATOM 541 O O . GLY A 1 69 ? -8.556 4.062 3.274 1.00 94.00 69 GLY A O 1
ATOM 542 N N . VAL A 1 70 ? -7.898 5.332 1.540 1.00 96.12 70 VAL A N 1
ATOM 543 C CA . VAL A 1 70 ? -6.464 5.250 1.828 1.00 96.12 70 VAL A CA 1
ATOM 544 C C . VAL A 1 70 ? -5.993 6.479 2.599 1.00 96.12 70 VAL A C 1
ATOM 546 O O . VAL A 1 70 ? -6.270 7.625 2.248 1.00 96.12 70 VAL A O 1
ATOM 549 N N . ARG A 1 71 ? -5.218 6.241 3.656 1.00 93.94 71 ARG A N 1
ATOM 550 C CA . ARG A 1 71 ? -4.460 7.266 4.374 1.00 93.94 71 ARG A CA 1
ATOM 551 C C . ARG A 1 71 ? -2.980 6.947 4.289 1.00 93.94 71 ARG A C 1
ATOM 553 O O . ARG A 1 71 ? -2.567 5.865 4.686 1.00 93.94 71 ARG A O 1
ATOM 560 N N . VAL A 1 72 ? -2.180 7.909 3.855 1.00 91.38 72 VAL A N 1
ATOM 561 C CA . VAL A 1 72 ? -0.722 7.790 3.856 1.00 91.38 72 VAL A CA 1
ATOM 562 C C . VAL A 1 72 ? -0.146 8.610 5.006 1.00 91.38 72 VAL A C 1
ATOM 564 O O . VAL A 1 72 ? -0.513 9.769 5.196 1.00 91.38 72 VAL A O 1
ATOM 567 N N . VAL A 1 73 ? 0.734 7.992 5.786 1.00 89.06 73 VAL A N 1
ATOM 568 C CA . VAL A 1 73 ? 1.508 8.609 6.861 1.00 89.06 73 VAL A CA 1
ATOM 569 C C . VAL A 1 73 ? 2.975 8.470 6.489 1.00 89.06 73 VAL A C 1
ATOM 571 O O . VAL A 1 73 ? 3.509 7.362 6.460 1.00 89.06 73 VAL A O 1
ATOM 574 N N . ASP A 1 74 ? 3.619 9.592 6.190 1.00 85.81 74 ASP A N 1
ATOM 575 C CA . ASP A 1 74 ? 5.065 9.612 6.003 1.00 85.81 74 ASP A CA 1
ATOM 576 C C . ASP A 1 74 ? 5.750 9.469 7.363 1.00 85.81 74 ASP A C 1
ATOM 578 O O . ASP A 1 74 ? 5.349 10.095 8.347 1.00 85.81 74 ASP A O 1
ATOM 582 N N . THR A 1 75 ? 6.784 8.644 7.413 1.00 82.00 75 THR A N 1
ATOM 583 C CA . THR A 1 75 ? 7.572 8.400 8.616 1.00 82.00 75 THR A CA 1
ATOM 584 C C . THR A 1 75 ? 9.050 8.279 8.267 1.00 82.00 75 THR A C 1
ATOM 586 O O . THR A 1 75 ? 9.423 8.105 7.112 1.00 82.00 75 THR A O 1
ATOM 589 N N . THR A 1 76 ? 9.895 8.369 9.279 1.00 81.50 76 THR A N 1
ATOM 590 C CA . THR A 1 76 ? 11.302 7.955 9.260 1.00 81.50 76 THR A CA 1
ATOM 591 C C . THR A 1 76 ? 11.448 6.681 10.087 1.00 81.50 76 THR A C 1
ATOM 593 O O . THR A 1 76 ? 10.517 6.294 10.806 1.00 81.50 76 THR A O 1
ATOM 596 N N . SER A 1 77 ? 12.627 6.058 10.047 1.00 78.94 77 SER A N 1
ATOM 597 C CA . SER A 1 77 ? 12.934 4.912 10.917 1.00 78.94 77 SER A CA 1
ATOM 598 C C . SER A 1 77 ? 12.749 5.236 12.411 1.00 78.94 77 SER A C 1
ATOM 600 O O . SER A 1 77 ? 12.276 4.394 13.171 1.00 78.94 77 SER A O 1
ATOM 602 N N . GLU A 1 78 ? 13.052 6.464 12.845 1.00 80.62 78 GLU A N 1
ATOM 603 C CA . GLU A 1 78 ? 12.944 6.872 14.257 1.00 80.62 78 GLU A CA 1
ATOM 604 C C . GLU A 1 78 ? 11.501 7.187 14.674 1.00 80.62 78 GLU A C 1
ATOM 606 O O . GLU A 1 78 ? 11.118 7.003 15.830 1.00 80.62 78 GLU A O 1
ATOM 611 N N . THR A 1 79 ? 10.686 7.671 13.734 1.00 83.50 79 THR A N 1
ATOM 612 C CA . THR A 1 79 ? 9.310 8.121 14.000 1.00 83.50 79 THR A CA 1
ATOM 613 C C . THR A 1 79 ? 8.259 7.037 13.758 1.00 83.50 79 THR A C 1
ATOM 615 O O . THR A 1 79 ? 7.125 7.173 14.228 1.00 83.50 79 THR A O 1
ATOM 618 N N . LEU A 1 80 ? 8.644 5.920 13.126 1.00 82.12 80 LEU A N 1
ATOM 619 C CA . LEU A 1 80 ? 7.738 4.823 12.778 1.00 82.12 80 LEU A CA 1
ATOM 620 C C . LEU A 1 80 ? 7.083 4.203 14.016 1.00 82.12 80 LEU A C 1
ATOM 622 O O . LEU A 1 80 ? 5.867 4.020 14.046 1.00 82.12 80 LEU A O 1
ATOM 626 N N . GLY A 1 81 ? 7.873 3.915 15.053 1.00 81.12 81 GLY A N 1
ATOM 627 C CA . GLY A 1 81 ? 7.381 3.303 16.291 1.00 81.12 81 GLY A CA 1
ATOM 628 C C . GLY A 1 81 ? 6.258 4.118 16.947 1.00 81.12 81 GLY A C 1
ATOM 629 O O . GLY A 1 81 ? 5.144 3.606 17.092 1.00 81.12 81 GLY A O 1
ATOM 630 N N . PRO A 1 82 ? 6.497 5.395 17.302 1.00 82.62 82 PRO A N 1
ATOM 631 C CA . PRO A 1 82 ? 5.459 6.270 17.843 1.00 82.62 82 PRO A CA 1
ATOM 632 C C . PRO A 1 82 ? 4.226 6.406 16.936 1.00 82.62 82 PRO A C 1
ATOM 634 O O . PRO A 1 82 ? 3.097 6.368 17.431 1.00 82.62 82 PRO A O 1
ATOM 637 N N . ALA A 1 83 ? 4.422 6.529 15.618 1.00 80.69 83 ALA A N 1
ATOM 638 C CA . ALA A 1 83 ? 3.335 6.711 14.657 1.00 80.69 83 ALA A CA 1
ATOM 639 C C . ALA A 1 83 ? 2.407 5.483 14.580 1.00 80.69 83 ALA A C 1
ATOM 641 O O . ALA A 1 83 ? 1.181 5.628 14.578 1.00 80.69 83 ALA A O 1
ATOM 642 N N . VAL A 1 84 ? 2.979 4.276 14.583 1.00 81.69 84 VAL A N 1
ATOM 643 C CA . VAL A 1 84 ? 2.226 3.014 14.580 1.00 81.69 84 VAL A CA 1
ATOM 644 C C . VAL A 1 84 ? 1.487 2.816 15.903 1.00 81.69 84 VAL A C 1
ATOM 646 O O . VAL A 1 84 ? 0.292 2.516 15.904 1.00 81.69 84 VAL A O 1
ATOM 649 N N . LEU A 1 85 ? 2.157 3.032 17.039 1.00 84.31 85 LEU A N 1
ATOM 650 C CA . LEU A 1 85 ? 1.560 2.838 18.367 1.00 84.31 85 LEU A CA 1
ATOM 651 C C . LEU A 1 85 ? 0.380 3.780 18.635 1.00 84.31 85 LEU A C 1
ATOM 653 O O . LEU A 1 85 ? -0.595 3.373 19.264 1.00 84.31 85 LEU A O 1
ATOM 657 N N . GLY A 1 86 ? 0.425 5.018 18.132 1.00 80.69 86 GLY A N 1
ATOM 658 C CA . GLY A 1 86 ? -0.690 5.963 18.250 1.00 80.69 86 GLY A CA 1
ATOM 659 C C . GLY A 1 86 ? -1.954 5.539 17.491 1.00 80.69 86 GLY A C 1
ATOM 660 O O . GLY A 1 86 ? -3.040 6.047 17.774 1.00 80.69 86 GLY A O 1
ATOM 661 N N . ARG A 1 87 ? -1.828 4.612 16.535 1.00 76.00 87 ARG A N 1
ATOM 662 C CA . ARG A 1 87 ? -2.912 4.169 15.647 1.00 76.00 87 ARG A CA 1
ATOM 663 C C . ARG A 1 87 ? -3.287 2.699 15.829 1.00 76.00 87 ARG A C 1
ATOM 665 O O . ARG A 1 87 ? -4.260 2.251 15.224 1.00 76.00 87 ARG A O 1
ATOM 672 N N . TYR A 1 88 ? -2.537 1.957 16.638 1.00 76.31 88 TYR A N 1
ATOM 673 C CA . TYR A 1 88 ? -2.832 0.561 16.914 1.00 76.31 88 TYR A CA 1
ATOM 674 C C . TYR A 1 88 ? -4.161 0.468 17.680 1.00 76.31 88 TYR A C 1
ATOM 676 O O . TYR A 1 88 ? -4.311 1.141 18.708 1.00 76.31 88 TYR A O 1
ATOM 684 N N . PRO A 1 89 ? -5.146 -0.320 17.209 1.00 68.44 89 PRO A N 1
ATOM 685 C CA . PRO A 1 89 ? -6.383 -0.508 17.948 1.00 68.44 89 PRO A CA 1
ATOM 686 C C . PRO A 1 89 ? -6.034 -1.129 19.301 1.00 68.44 89 PRO A C 1
ATOM 688 O O . PRO A 1 89 ? -5.490 -2.230 19.380 1.00 68.44 89 PRO A O 1
ATOM 691 N N . ARG A 1 90 ? -6.297 -0.393 20.385 1.00 69.06 90 ARG A N 1
ATOM 692 C CA . ARG A 1 90 ? -6.166 -0.934 21.737 1.00 69.06 90 ARG A CA 1
ATOM 693 C C . ARG A 1 90 ? -7.229 -2.016 21.879 1.00 69.06 90 ARG A C 1
ATOM 695 O O . ARG A 1 90 ? -8.413 -1.695 21.923 1.00 69.06 90 ARG A O 1
ATOM 702 N N . GLY A 1 91 ? -6.813 -3.278 21.897 1.00 53.62 91 GLY A N 1
ATOM 703 C CA . GLY A 1 91 ? -7.712 -4.377 22.216 1.00 53.62 91 GLY A CA 1
ATOM 704 C C . GLY A 1 91 ? -8.287 -4.158 23.613 1.00 53.62 91 GLY A C 1
ATOM 705 O O . GLY A 1 91 ? -7.530 -3.998 24.571 1.00 53.62 91 GLY A O 1
ATOM 706 N N . SER A 1 92 ? -9.612 -4.114 23.730 1.00 50.09 92 SER A N 1
ATOM 707 C CA . SER A 1 92 ? -10.269 -4.413 24.998 1.00 50.09 92 SER A CA 1
ATOM 708 C C . SER A 1 92 ? -10.091 -5.913 25.239 1.00 50.09 92 SER A C 1
ATOM 710 O O . SER A 1 92 ? -10.747 -6.713 24.569 1.00 50.09 92 SER A O 1
ATOM 712 N N . PHE A 1 93 ? -9.149 -6.276 26.108 1.00 47.38 93 PHE A N 1
ATOM 713 C CA . PHE A 1 93 ? -9.118 -7.599 26.730 1.00 47.38 93 PHE A CA 1
ATOM 714 C C . PHE A 1 93 ? -10.152 -7.656 27.854 1.00 47.38 93 PHE A C 1
ATOM 716 O O . PHE A 1 93 ? -10.343 -6.607 28.515 1.00 47.38 93 PHE A O 1
#

Solvent-accessible surface area (backbone atoms only — not comparable to full-atom values): 5577 Å² total; per-residue (Å²): 112,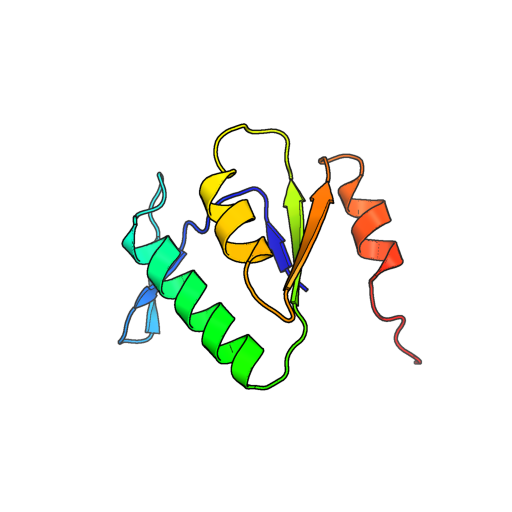48,79,44,76,66,68,54,40,50,36,65,47,99,82,72,44,83,43,75,38,88,73,56,45,73,64,26,47,52,52,52,48,50,54,50,52,54,48,37,72,75,69,44,71,40,42,38,40,36,41,63,87,57,84,77,41,54,64,56,52,49,62,47,61,72,37,83,55,46,44,78,42,79,31,46,87,84,48,39,62,63,58,50,62,77,67,53,82,79,76,86,127

pLDDT: mean 85.47, std 11.54, range [47.38, 97.06]

Mean predicted aligned error: 5.91 Å

Nearest PDB structures (foldseek):
  3lfh-assembly2_D  TM=6.642E-01  e=4.262E+00  Caldanaerobacter subterraneus subsp. tengcongensis MB4
  2x6n-assembly2_F  TM=5.466E-01  e=4.262E+00  Human spumaretrovirus
  3hbn-assembly1_A  TM=6.046E-01  e=6.748E+00  Campylobacter jejuni subsp. jejuni NCTC 11168 = ATCC 700819

Secondary structure (DSSP, 8-state):
-EEESSS--EEE-TTS-EEE-SSPPHHHHHHHHHHHHHHHHTT--EEEEEETT-STTHHHHHHHHTSTTEEEEEE-TTTHHHHHHTTS-----